Protein AF-A0A536SDW5-F1 (afdb_monomer_lite)

Foldseek 3Di:
DVVVVVPDQEDEDPPAQVCLVVLLVCCVVVVGQYEYEPDPVNVVVVVVCCVVVNDPPCVVVVSVVSNVVSPHPYYHDPCVVVVVVVVVVD

Radius of gyration: 14.22 Å; chains: 1; bounding box: 36×26×33 Å

Structure (mmCIF, N/CA/C/O backbone):
data_AF-A0A536SDW5-F1
#
_entry.id   AF-A0A536SDW5-F1
#
loop_
_atom_site.group_PDB
_atom_site.id
_atom_site.type_symbol
_atom_site.label_atom_id
_atom_site.label_alt_id
_atom_site.label_comp_id
_atom_site.label_asym_id
_atom_site.label_entity_id
_atom_site.label_seq_id
_atom_site.pdbx_PDB_ins_code
_atom_site.Cartn_x
_atom_site.Cartn_y
_atom_site.Cartn_z
_atom_site.occupancy
_atom_site.B_iso_or_equiv
_atom_site.auth_seq_id
_atom_site.auth_comp_id
_atom_site.auth_asym_id
_atom_site.auth_atom_id
_atom_site.pdbx_PDB_model_num
ATOM 1 N N . GLY A 1 1 ? 13.752 -4.748 -16.734 1.00 77.94 1 GLY A N 1
ATOM 2 C CA . GLY A 1 1 ? 14.162 -3.558 -15.961 1.00 77.94 1 GLY A CA 1
ATOM 3 C C . GLY A 1 1 ? 15.616 -3.710 -15.570 1.00 77.94 1 GLY A C 1
ATOM 4 O O . GLY A 1 1 ? 16.058 -4.851 -15.528 1.00 77.94 1 GLY A O 1
ATOM 5 N N . LEU A 1 2 ? 16.336 -2.610 -15.318 1.00 92.25 2 LEU A N 1
ATOM 6 C CA . LEU A 1 2 ? 17.762 -2.636 -14.949 1.00 92.25 2 LEU A CA 1
ATOM 7 C C . LEU A 1 2 ? 18.016 -3.584 -13.765 1.00 92.25 2 LEU A C 1
ATOM 9 O O . LEU A 1 2 ? 18.752 -4.546 -13.925 1.00 92.25 2 LEU A O 1
ATOM 13 N N . ASP A 1 3 ? 17.270 -3.424 -12.670 1.00 97.62 3 ASP A N 1
ATOM 14 C CA . ASP A 1 3 ? 17.385 -4.260 -11.465 1.00 97.62 3 ASP A CA 1
ATOM 15 C C . ASP A 1 3 ? 17.192 -5.762 -11.743 1.00 97.62 3 ASP A C 1
ATOM 17 O O . ASP A 1 3 ? 17.891 -6.604 -11.190 1.00 97.62 3 ASP A O 1
ATOM 21 N N . LEU A 1 4 ? 16.264 -6.121 -12.640 1.00 96.88 4 LEU A N 1
ATOM 22 C CA . LEU A 1 4 ? 16.052 -7.520 -13.038 1.00 96.88 4 LEU A CA 1
ATOM 23 C C . LEU A 1 4 ? 17.241 -8.074 -13.832 1.00 96.88 4 LEU A C 1
ATOM 25 O O . LEU A 1 4 ? 17.590 -9.239 -13.677 1.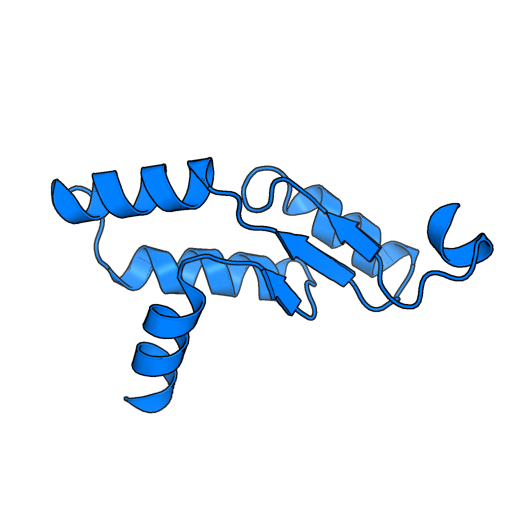00 96.88 4 LEU A O 1
ATOM 29 N N . ALA A 1 5 ? 17.866 -7.252 -14.681 1.00 97.56 5 ALA A N 1
ATOM 30 C CA . ALA A 1 5 ? 19.081 -7.639 -15.397 1.00 97.56 5 ALA A CA 1
ATOM 31 C C . ALA A 1 5 ? 20.294 -7.734 -14.454 1.00 97.56 5 ALA A C 1
ATOM 33 O O . ALA A 1 5 ? 21.193 -8.534 -14.697 1.00 97.56 5 ALA A O 1
ATOM 34 N N . GLU A 1 6 ? 20.287 -6.963 -13.364 1.00 98.31 6 GLU A N 1
ATOM 35 C CA . GLU A 1 6 ? 21.266 -7.029 -12.272 1.00 98.31 6 GLU A CA 1
ATOM 36 C C . GLU A 1 6 ? 20.994 -8.178 -11.278 1.00 98.31 6 GLU A C 1
ATOM 38 O O . GLU A 1 6 ? 21.777 -8.385 -10.353 1.00 98.31 6 GLU A O 1
ATOM 43 N N . GLY A 1 7 ? 19.935 -8.971 -11.489 1.00 97.94 7 GLY A N 1
ATOM 44 C CA . GLY A 1 7 ? 19.667 -10.201 -10.738 1.00 97.94 7 GLY A CA 1
ATOM 45 C C . GLY A 1 7 ? 18.683 -10.067 -9.574 1.00 97.94 7 GLY A C 1
ATOM 46 O O . GLY A 1 7 ? 18.662 -10.939 -8.711 1.00 97.94 7 GLY A O 1
ATOM 47 N N . ALA A 1 8 ? 17.865 -9.012 -9.521 1.00 98.25 8 ALA A N 1
ATOM 48 C CA . ALA A 1 8 ? 16.819 -8.897 -8.507 1.00 98.25 8 ALA A CA 1
ATOM 49 C C . ALA A 1 8 ? 15.741 -9.991 -8.662 1.00 98.25 8 ALA A C 1
ATOM 51 O O . ALA A 1 8 ? 15.104 -10.102 -9.710 1.00 98.25 8 ALA A O 1
ATOM 52 N N . ASP A 1 9 ? 15.465 -10.739 -7.590 1.00 98.50 9 ASP A N 1
ATOM 53 C CA . ASP A 1 9 ? 14.370 -11.726 -7.552 1.00 98.50 9 ASP A CA 1
ATOM 54 C C . ASP A 1 9 ? 12.978 -11.073 -7.498 1.00 98.50 9 ASP A C 1
ATOM 56 O O . ASP A 1 9 ? 11.965 -11.664 -7.880 1.00 98.50 9 ASP A O 1
ATOM 60 N N . MET A 1 10 ? 12.917 -9.846 -6.975 1.00 98.31 10 MET A N 1
ATOM 61 C CA . MET A 1 10 ? 11.701 -9.064 -6.780 1.00 98.31 10 MET A CA 1
ATOM 62 C C . MET A 1 10 ? 11.995 -7.591 -7.046 1.00 98.31 10 MET A C 1
ATOM 64 O O . MET A 1 10 ? 13.053 -7.086 -6.677 1.00 98.31 10 MET A O 1
ATOM 68 N N . VAL A 1 11 ? 11.025 -6.880 -7.614 1.00 98.50 11 VAL A N 1
ATOM 69 C CA . VAL A 1 11 ? 11.081 -5.420 -7.788 1.00 98.50 11 VAL A CA 1
ATOM 70 C C . VAL A 1 11 ? 9.983 -4.749 -6.977 1.00 98.50 11 VAL A C 1
ATOM 72 O O . VAL A 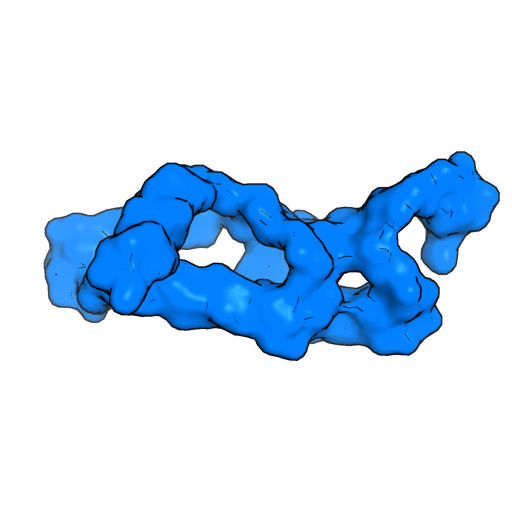1 11 ? 8.955 -5.366 -6.694 1.00 98.50 11 VAL A O 1
ATOM 75 N N . MET A 1 12 ? 10.176 -3.488 -6.590 1.00 98.81 12 MET A N 1
ATOM 76 C CA . MET A 1 12 ? 9.242 -2.788 -5.708 1.00 98.81 12 MET A CA 1
ATOM 77 C C . MET A 1 12 ? 8.932 -1.371 -6.179 1.00 98.81 12 MET A C 1
ATOM 79 O O . MET A 1 12 ? 9.829 -0.626 -6.561 1.00 98.81 12 MET A O 1
ATOM 83 N N . VAL A 1 13 ? 7.664 -0.975 -6.063 1.00 98.81 13 VAL A N 1
ATOM 84 C CA . VAL A 1 13 ? 7.231 0.422 -6.206 1.00 98.81 13 VAL A CA 1
ATOM 85 C C . VAL A 1 13 ? 7.038 1.053 -4.825 1.00 98.81 13 VAL A C 1
ATOM 87 O O . VAL A 1 13 ? 6.446 0.455 -3.922 1.00 98.81 13 VAL A O 1
ATOM 90 N N . LYS A 1 14 ? 7.548 2.275 -4.658 1.00 98.75 14 LYS A N 1
ATOM 91 C CA . LYS A 1 14 ? 7.418 3.083 -3.442 1.00 98.75 14 LYS A CA 1
ATOM 92 C C . LYS A 1 14 ? 7.389 4.572 -3.825 1.00 98.75 14 LYS A C 1
ATOM 94 O O . LYS A 1 14 ? 8.328 4.994 -4.499 1.00 98.75 14 LYS A O 1
ATOM 99 N N . PRO A 1 15 ? 6.429 5.395 -3.349 1.00 98.69 15 PRO A N 1
ATOM 100 C CA . PRO A 1 15 ? 5.262 5.067 -2.509 1.00 98.69 15 PRO A CA 1
ATOM 101 C C . PRO A 1 15 ? 4.215 4.157 -3.169 1.00 98.69 15 PRO A C 1
ATOM 103 O O . PRO A 1 15 ? 4.353 3.806 -4.334 1.00 98.69 15 PRO A O 1
ATOM 106 N N . GLY A 1 16 ? 3.183 3.762 -2.420 1.00 98.69 16 GLY A N 1
ATOM 107 C CA . GLY A 1 16 ? 2.192 2.783 -2.848 1.00 98.69 16 GLY A CA 1
ATOM 108 C C . GLY A 1 16 ? 0.969 3.402 -3.515 1.00 98.69 16 GLY A C 1
ATOM 109 O O . GLY A 1 16 ? 0.867 3.421 -4.739 1.00 98.69 16 GLY A O 1
ATOM 110 N N . LEU A 1 17 ? -0.012 3.828 -2.715 1.00 98.25 17 LEU A N 1
ATOM 111 C CA . LEU A 1 17 ? -1.349 4.237 -3.165 1.00 98.25 17 LEU A CA 1
ATOM 112 C C . LEU A 1 17 ? -1.322 5.340 -4.239 1.00 98.25 17 LEU A C 1
ATOM 114 O O . LEU A 1 17 ? -2.091 5.234 -5.193 1.00 98.25 17 LEU A O 1
ATOM 118 N N . PRO A 1 18 ? -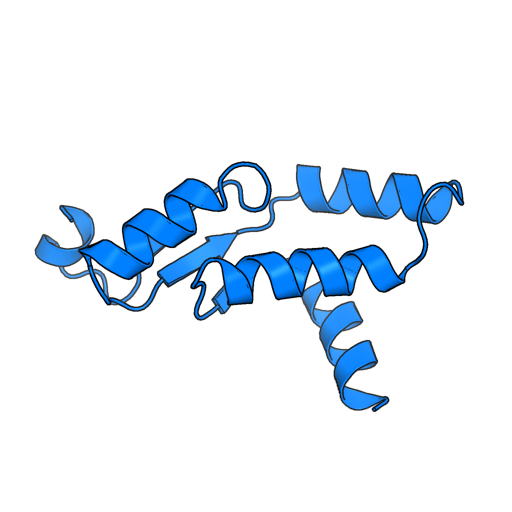0.433 6.352 -4.168 1.00 98.75 18 PRO A N 1
ATOM 119 C CA . PRO A 1 18 ? -0.344 7.374 -5.212 1.00 98.75 18 PRO A CA 1
ATOM 120 C C . PRO A 1 18 ? 0.259 6.882 -6.541 1.00 98.75 18 PRO A C 1
ATOM 122 O O . PRO A 1 18 ? 0.258 7.644 -7.499 1.00 98.75 18 PRO A O 1
ATOM 125 N N . TYR A 1 19 ? 0.778 5.648 -6.599 1.00 98.88 19 TYR A N 1
ATOM 126 C CA . TYR A 1 19 ? 1.525 5.086 -7.735 1.00 98.88 19 TYR A CA 1
ATOM 127 C C . TYR A 1 19 ? 0.992 3.709 -8.181 1.00 98.88 19 TYR A C 1
ATOM 129 O O . TYR A 1 19 ? 1.736 2.868 -8.695 1.00 98.88 19 TYR A O 1
ATOM 137 N 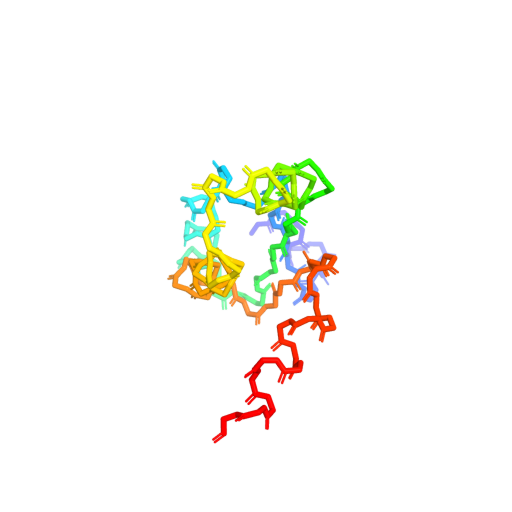N . LEU A 1 20 ? -0.304 3.436 -7.982 1.00 98.88 20 LEU A N 1
ATOM 138 C CA . LEU A 1 20 ? -0.929 2.177 -8.423 1.00 98.88 20 LEU A CA 1
ATOM 139 C C . LEU A 1 20 ? -0.831 1.957 -9.942 1.00 98.88 20 LEU A C 1
ATOM 141 O O . LEU A 1 20 ? -0.753 0.817 -10.399 1.00 98.88 20 LEU A O 1
ATOM 145 N N . ASP A 1 21 ? -0.821 3.032 -10.723 1.00 98.88 21 ASP A N 1
ATOM 146 C CA . ASP A 1 21 ? -0.590 3.004 -12.167 1.00 98.88 21 ASP A CA 1
ATOM 147 C C . ASP A 1 21 ? 0.812 2.472 -12.505 1.00 98.88 21 ASP A C 1
ATOM 149 O O . ASP A 1 21 ? 0.967 1.662 -13.420 1.00 98.88 21 ASP A O 1
ATOM 153 N N . ILE A 1 22 ? 1.825 2.848 -11.722 1.00 98.88 22 ILE A N 1
ATOM 154 C CA . ILE A 1 22 ? 3.190 2.342 -11.879 1.00 98.88 22 ILE A CA 1
ATOM 155 C C . ILE A 1 22 ? 3.266 0.865 -11.500 1.00 98.88 22 ILE A C 1
ATOM 157 O O . ILE A 1 22 ? 3.848 0.088 -12.253 1.00 98.88 22 ILE A O 1
ATOM 161 N N . VAL A 1 23 ? 2.628 0.448 -10.399 1.00 98.88 23 VAL A N 1
ATOM 162 C CA . VAL A 1 23 ? 2.531 -0.980 -10.029 1.00 98.88 23 VAL A CA 1
ATOM 163 C C . VAL A 1 23 ? 1.942 -1.788 -11.185 1.00 98.88 23 VAL A C 1
ATOM 165 O O . VAL A 1 23 ? 2.492 -2.830 -11.550 1.00 98.88 23 VAL A O 1
ATOM 168 N N . ARG A 1 24 ? 0.875 -1.275 -11.811 1.00 98.88 24 ARG A N 1
ATOM 169 C CA . ARG A 1 24 ? 0.236 -1.935 -12.950 1.00 98.88 24 ARG A CA 1
ATOM 170 C C . ARG A 1 24 ? 1.175 -2.073 -14.139 1.00 98.88 24 ARG A C 1
ATOM 172 O O . ARG A 1 24 ? 1.337 -3.175 -14.655 1.00 98.88 24 ARG A O 1
ATOM 179 N N . ARG A 1 25 ? 1.832 -0.982 -14.538 1.00 98.81 25 ARG A N 1
ATOM 180 C CA . ARG A 1 25 ? 2.772 -0.983 -15.669 1.00 98.81 25 ARG A CA 1
ATOM 181 C C . ARG A 1 25 ? 3.965 -1.907 -15.424 1.00 98.81 25 ARG A C 1
ATOM 183 O O . ARG A 1 25 ? 4.350 -2.635 -16.330 1.00 98.81 25 ARG A O 1
ATOM 190 N N . VAL A 1 26 ? 4.515 -1.923 -14.208 1.00 98.69 26 VAL A N 1
ATOM 191 C CA . VAL A 1 26 ? 5.620 -2.818 -13.822 1.00 98.69 26 VAL A CA 1
ATOM 192 C C . VAL A 1 26 ? 5.195 -4.285 -13.916 1.00 98.69 26 VAL A C 1
ATOM 194 O O . VAL A 1 26 ? 5.921 -5.086 -14.509 1.00 98.69 26 VAL A O 1
ATOM 197 N N . LYS A 1 27 ? 4.016 -4.640 -13.382 1.00 98.62 27 LYS A N 1
ATOM 198 C CA . LYS A 1 27 ? 3.504 -6.015 -13.448 1.00 98.62 27 LYS A CA 1
ATOM 199 C C . LYS A 1 27 ? 3.238 -6.459 -14.891 1.00 98.62 27 LYS A C 1
ATOM 201 O O . LYS A 1 27 ? 3.606 -7.579 -15.242 1.00 98.62 27 LYS A O 1
ATOM 206 N N . ASP A 1 28 ? 2.625 -5.604 -15.708 1.00 98.69 28 ASP A N 1
ATOM 207 C CA . ASP A 1 28 ? 2.287 -5.922 -17.102 1.00 98.69 28 ASP A CA 1
ATOM 208 C C . ASP A 1 28 ? 3.528 -6.124 -17.975 1.00 98.69 28 ASP A C 1
ATOM 210 O O . ASP A 1 28 ? 3.596 -7.098 -18.730 1.00 98.69 28 ASP A O 1
ATOM 214 N N . GLU A 1 29 ? 4.506 -5.227 -17.840 1.00 98.44 29 GLU A N 1
ATOM 215 C CA . GLU A 1 29 ? 5.722 -5.217 -18.651 1.00 98.44 29 GLU A CA 1
ATOM 216 C C . GLU A 1 29 ? 6.655 -6.373 -18.285 1.00 98.44 29 GLU A C 1
ATOM 218 O O . GLU A 1 29 ? 7.070 -7.151 -19.142 1.00 98.44 29 GLU A O 1
ATOM 223 N N . PHE A 1 30 ? 6.991 -6.509 -16.999 1.00 97.94 30 PHE A N 1
ATOM 224 C CA . PHE A 1 30 ? 8.060 -7.418 -16.585 1.00 97.94 30 PHE A CA 1
ATOM 225 C C . PHE A 1 30 ? 7.565 -8.794 -16.160 1.00 97.94 30 PHE A C 1
ATOM 227 O O . PHE A 1 30 ? 8.363 -9.728 -16.122 1.00 97.94 30 PHE A O 1
ATOM 234 N N . ARG A 1 31 ? 6.276 -8.934 -15.810 1.00 97.88 31 ARG A N 1
ATOM 235 C CA . ARG A 1 31 ? 5.663 -10.191 -15.332 1.00 97.88 31 ARG A CA 1
ATOM 236 C C . ARG A 1 31 ? 6.436 -10.878 -14.192 1.00 97.88 31 ARG A C 1
ATOM 238 O O . ARG A 1 31 ? 6.271 -12.071 -13.957 1.00 97.88 31 ARG A O 1
ATOM 245 N N . ALA A 1 32 ? 7.251 -10.115 -13.470 1.00 97.88 32 ALA A N 1
ATOM 246 C CA . ALA A 1 32 ? 8.093 -10.568 -12.371 1.00 97.88 32 ALA A CA 1
ATOM 247 C C . ALA A 1 32 ? 7.375 -10.408 -11.016 1.00 97.88 32 ALA A C 1
ATOM 249 O O . ALA A 1 32 ? 6.354 -9.701 -10.939 1.00 97.88 32 ALA A O 1
ATOM 250 N N . PRO A 1 33 ? 7.894 -11.018 -9.933 1.00 98.75 33 PRO A N 1
ATOM 251 C CA . PRO A 1 33 ? 7.467 -10.712 -8.574 1.00 98.75 33 PRO A CA 1
ATOM 252 C C . PRO A 1 33 ? 7.541 -9.203 -8.291 1.00 98.75 33 PRO A C 1
ATOM 254 O O . PRO A 1 33 ? 8.609 -8.592 -8.294 1.00 98.75 33 PRO A O 1
ATOM 257 N N . THR A 1 34 ? 6.379 -8.587 -8.094 1.00 98.88 34 THR A N 1
ATOM 258 C CA . THR A 1 34 ? 6.194 -7.139 -7.979 1.00 98.88 34 THR A CA 1
ATOM 259 C C . THR A 1 34 ? 5.635 -6.818 -6.603 1.00 98.88 34 THR A C 1
ATOM 261 O O . THR A 1 34 ? 4.523 -7.213 -6.258 1.00 98.88 34 THR A O 1
ATOM 264 N N . TYR A 1 35 ? 6.403 -6.086 -5.810 1.00 98.88 35 TYR A N 1
ATOM 265 C CA . TYR A 1 35 ? 6.028 -5.640 -4.477 1.00 98.88 35 TYR A CA 1
ATOM 266 C C . TYR A 1 35 ? 5.653 -4.159 -4.496 1.00 98.88 35 TYR A C 1
ATOM 268 O O . TYR A 1 35 ? 6.025 -3.398 -5.390 1.00 98.88 35 TYR A O 1
ATOM 276 N N . VAL A 1 36 ? 4.918 -3.729 -3.478 1.00 98.94 36 VAL A N 1
ATOM 277 C CA . VAL A 1 36 ? 4.596 -2.316 -3.271 1.00 98.94 36 VAL A CA 1
ATOM 278 C C . VAL A 1 36 ? 4.695 -1.966 -1.796 1.00 98.94 36 VAL A C 1
ATOM 280 O O . VAL A 1 36 ? 4.340 -2.775 -0.938 1.00 98.94 36 VAL A O 1
ATOM 283 N N . TYR A 1 37 ? 5.174 -0.763 -1.492 1.00 98.88 37 TYR A N 1
ATOM 284 C CA . TYR A 1 37 ? 5.233 -0.258 -0.125 1.00 98.88 37 TYR A CA 1
ATOM 285 C C . TYR A 1 37 ? 4.174 0.830 0.083 1.00 98.88 37 TYR A C 1
ATOM 287 O O . TYR A 1 37 ? 4.340 1.949 -0.394 1.00 98.88 37 TYR A O 1
ATOM 295 N N . GLN A 1 38 ? 3.132 0.519 0.863 1.00 98.88 38 GLN A N 1
ATOM 296 C CA . GLN A 1 38 ? 2.242 1.517 1.463 1.00 98.88 38 GLN A CA 1
ATOM 297 C C . GLN A 1 38 ? 2.990 2.261 2.582 1.00 98.88 38 GLN A C 1
ATOM 299 O O . GLN A 1 38 ? 3.133 1.754 3.700 1.00 98.88 38 GLN A O 1
ATOM 304 N N . VAL A 1 39 ? 3.544 3.433 2.267 1.00 98.81 39 VAL A N 1
ATOM 305 C CA . VAL A 1 39 ? 4.519 4.100 3.145 1.00 98.81 39 VAL A CA 1
ATOM 306 C C . VAL A 1 39 ? 3.880 4.691 4.403 1.00 98.81 39 VAL A C 1
ATOM 308 O O . VAL A 1 39 ? 2.660 4.774 4.543 1.00 98.81 39 VAL A O 1
ATOM 311 N N . SER A 1 40 ? 4.719 5.158 5.329 1.00 98.69 40 SER A N 1
ATOM 312 C CA . SER A 1 40 ? 4.290 5.717 6.616 1.00 98.69 40 SER A CA 1
ATOM 313 C C . SER A 1 40 ? 3.294 6.872 6.487 1.00 98.69 40 SER A C 1
ATOM 315 O O . SER A 1 40 ? 2.358 6.944 7.276 1.00 98.69 40 SER A O 1
ATOM 317 N N . GLY A 1 41 ? 3.447 7.745 5.486 1.00 98.75 41 GLY A N 1
ATOM 318 C CA . GLY A 1 41 ? 2.500 8.833 5.224 1.00 98.75 41 GLY A CA 1
ATOM 319 C C . GLY A 1 41 ? 1.103 8.337 4.835 1.00 98.75 41 GLY A C 1
ATOM 320 O O . GLY A 1 41 ? 0.109 8.869 5.319 1.00 98.75 41 GLY A O 1
ATOM 321 N N . GLU A 1 42 ? 1.019 7.273 4.030 1.00 98.81 42 GLU A N 1
ATOM 322 C CA . GLU A 1 42 ? -0.255 6.648 3.648 1.00 98.81 42 GLU A CA 1
ATOM 323 C C . GLU A 1 42 ? -0.932 6.000 4.862 1.00 98.81 42 GLU A C 1
ATOM 325 O O . GLU A 1 42 ? -2.132 6.170 5.073 1.00 98.81 42 GLU A O 1
ATOM 330 N N . TYR A 1 43 ? -0.148 5.309 5.699 1.00 98.81 43 TYR A N 1
ATOM 331 C CA . TYR A 1 43 ? -0.629 4.769 6.969 1.00 98.81 43 TYR A CA 1
ATOM 332 C C . TYR A 1 43 ? -1.163 5.877 7.884 1.00 98.81 43 TYR A C 1
ATOM 334 O O . TYR A 1 43 ? -2.307 5.806 8.331 1.00 98.81 43 TYR A O 1
ATOM 342 N N . ALA A 1 44 ? -0.363 6.916 8.137 1.00 98.75 44 ALA A N 1
ATOM 343 C CA . ALA A 1 44 ? -0.723 8.005 9.040 1.00 98.75 44 ALA A CA 1
ATOM 344 C C . ALA A 1 44 ? -1.991 8.736 8.579 1.00 98.75 44 ALA A C 1
ATOM 346 O O . ALA A 1 44 ? -2.856 9.028 9.401 1.00 98.75 44 ALA A O 1
ATOM 347 N N . MET A 1 45 ? -2.134 8.963 7.270 1.00 98.81 45 MET A N 1
ATOM 348 C CA . MET A 1 45 ? -3.325 9.566 6.675 1.00 98.81 45 MET A CA 1
ATOM 349 C C . MET A 1 45 ? -4.589 8.748 6.971 1.00 98.81 45 MET A C 1
ATOM 351 O O . MET A 1 45 ? -5.564 9.297 7.484 1.00 98.81 45 MET A O 1
ATOM 355 N N . LEU A 1 46 ? -4.572 7.438 6.695 1.00 98.62 46 LEU A N 1
ATOM 356 C CA . LEU A 1 46 ? -5.733 6.578 6.941 1.00 98.62 46 LEU A CA 1
ATOM 357 C C . LEU A 1 46 ? -6.033 6.447 8.438 1.00 98.62 46 LEU A C 1
ATOM 359 O O . LEU A 1 46 ? -7.185 6.590 8.841 1.00 98.62 46 LEU A O 1
ATOM 363 N N . ARG A 1 47 ? -5.007 6.252 9.277 1.00 98.50 47 ARG A N 1
ATOM 364 C CA . ARG A 1 47 ? -5.176 6.182 10.738 1.00 98.50 47 ARG A CA 1
ATOM 365 C C . ARG A 1 47 ? -5.797 7.447 11.309 1.00 98.50 47 ARG A C 1
ATOM 367 O O . ARG A 1 47 ? -6.680 7.341 12.152 1.00 98.50 47 ARG A O 1
ATOM 374 N N . ALA A 1 48 ? -5.344 8.620 10.869 1.00 98.81 48 ALA A N 1
ATOM 375 C CA . ALA A 1 48 ? -5.877 9.893 11.338 1.00 98.81 48 ALA A CA 1
ATOM 376 C C . ALA A 1 48 ? -7.335 10.088 10.898 1.00 98.81 48 ALA A C 1
ATOM 378 O O . ALA A 1 48 ? -8.175 10.451 11.717 1.00 98.81 48 ALA A O 1
ATOM 379 N N . ALA A 1 49 ? -7.658 9.791 9.634 1.00 98.81 49 ALA A N 1
ATOM 380 C CA . ALA A 1 49 ? -9.026 9.885 9.127 1.00 98.81 49 ALA A CA 1
ATOM 381 C C . ALA A 1 49 ? -9.991 8.935 9.859 1.00 98.81 49 ALA A C 1
ATOM 383 O O . ALA A 1 49 ? -11.101 9.339 10.197 1.00 98.81 49 ALA A O 1
ATOM 384 N N . ILE A 1 50 ? -9.559 7.705 10.152 1.00 98.69 50 ILE A N 1
ATOM 385 C CA . ILE A 1 50 ? -10.326 6.740 10.952 1.00 98.69 50 ILE A CA 1
ATOM 386 C C . ILE A 1 50 ? -10.513 7.243 12.386 1.00 98.69 50 ILE A C 1
ATOM 388 O O . ILE A 1 50 ? -11.633 7.268 12.889 1.00 98.69 50 ILE A O 1
ATOM 392 N N . ALA A 1 51 ? -9.434 7.682 13.042 1.00 98.62 51 ALA A N 1
ATOM 393 C CA . ALA A 1 51 ? -9.486 8.160 14.423 1.00 98.62 51 ALA A CA 1
ATOM 394 C C . ALA A 1 51 ? -10.395 9.391 14.587 1.00 98.62 51 ALA A C 1
ATOM 396 O O . ALA A 1 51 ? -11.042 9.542 15.620 1.00 98.62 51 ALA A O 1
ATOM 397 N N . ASN A 1 52 ? -10.484 10.236 13.556 1.00 98.69 52 ASN A N 1
ATOM 398 C CA . ASN A 1 52 ? -11.382 11.391 13.517 1.00 98.69 52 ASN A CA 1
ATOM 399 C C . ASN A 1 52 ? -12.817 11.050 13.066 1.00 98.69 52 ASN A C 1
ATOM 401 O O . ASN A 1 52 ? -13.651 11.949 12.963 1.00 98.69 52 ASN A O 1
ATOM 405 N N . GLY A 1 53 ? -13.118 9.783 12.763 1.00 98.56 53 GLY A N 1
ATOM 406 C CA . GLY A 1 53 ? -14.437 9.348 12.297 1.00 98.56 53 GLY A CA 1
ATOM 407 C C . GLY A 1 53 ? -14.793 9.793 10.874 1.00 98.56 53 GLY A C 1
ATOM 408 O O . GLY A 1 53 ? -15.964 9.781 10.509 1.00 98.56 53 GLY A O 1
ATOM 409 N N . TRP A 1 54 ? -13.813 10.202 10.065 1.00 98.75 54 TRP A N 1
ATOM 410 C CA . TRP A 1 54 ? -14.030 10.641 8.679 1.00 98.75 54 TRP A CA 1
ATOM 411 C C . TRP A 1 54 ? -14.120 9.471 7.702 1.00 98.75 54 TRP A C 1
ATOM 413 O O . TRP A 1 54 ? -14.773 9.579 6.667 1.00 98.75 54 TRP A O 1
ATOM 423 N N . LEU A 1 55 ? -13.456 8.359 8.023 1.00 98.69 55 LEU A N 1
ATOM 424 C CA . LEU A 1 55 ? -13.487 7.125 7.244 1.00 98.69 55 LEU A CA 1
ATOM 425 C C . LEU A 1 55 ? -13.750 5.918 8.152 1.00 98.69 55 LEU A C 1
ATOM 427 O O . LEU A 1 55 ? -13.310 5.913 9.302 1.00 98.69 55 LEU A O 1
ATOM 431 N N . PRO A 1 56 ? -14.425 4.873 7.644 1.00 98.25 56 PRO A N 1
ATOM 432 C CA . PRO A 1 56 ? -14.573 3.615 8.367 1.00 98.25 56 PRO A CA 1
ATOM 433 C C . PRO A 1 56 ? -13.277 2.787 8.333 1.00 98.25 56 PRO A C 1
ATOM 435 O O . PRO A 1 56 ? -12.511 2.868 7.374 1.00 98.25 56 PRO A O 1
ATOM 438 N N . GLU A 1 57 ? -13.083 1.900 9.317 1.00 97.38 57 GLU A N 1
ATOM 439 C CA . GLU A 1 57 ? -11.933 0.970 9.394 1.00 97.38 57 GLU A CA 1
ATOM 440 C C . GLU A 1 57 ? -11.769 0.113 8.120 1.00 97.38 57 GLU A C 1
ATOM 442 O O . GLU A 1 57 ? -10.662 -0.257 7.726 1.00 97.38 57 GLU A O 1
ATOM 447 N N . SER A 1 58 ? -12.876 -0.178 7.425 1.00 97.06 58 SER A N 1
ATOM 448 C CA . SER A 1 58 ? -12.886 -0.961 6.184 1.00 97.06 58 SER A CA 1
ATOM 449 C C . SER A 1 58 ? -12.062 -0.339 5.051 1.00 97.06 58 SER A C 1
ATOM 451 O O . SER A 1 58 ? -11.623 -1.079 4.164 1.00 97.06 58 SER A O 1
ATOM 453 N N . CYS A 1 59 ? -11.787 0.971 5.089 1.00 98.31 59 CYS A N 1
ATOM 454 C CA . CYS A 1 59 ? -10.976 1.646 4.073 1.00 98.31 59 CYS A CA 1
ATOM 455 C C . CYS A 1 59 ? -9.534 1.107 4.017 1.00 98.31 59 CYS A C 1
ATOM 457 O O . CYS A 1 59 ? -8.916 1.105 2.953 1.00 98.31 59 CYS A O 1
ATOM 459 N N . VAL A 1 60 ? -9.013 0.565 5.128 1.00 98.38 60 VAL A N 1
ATOM 460 C CA . VAL A 1 60 ? -7.695 -0.085 5.170 1.00 98.38 60 VAL A CA 1
ATOM 461 C C . VAL A 1 60 ? -7.673 -1.298 4.245 1.00 98.38 60 VAL A C 1
ATOM 463 O O . VAL A 1 60 ? -6.783 -1.427 3.404 1.00 98.38 60 VAL A O 1
ATOM 466 N N . MET A 1 61 ? -8.677 -2.174 4.351 1.00 98.25 61 MET A N 1
ATOM 467 C CA . MET A 1 61 ? -8.765 -3.358 3.496 1.00 98.25 61 MET A CA 1
ATOM 468 C C . MET A 1 61 ? -9.010 -2.986 2.032 1.00 98.25 61 MET A C 1
ATOM 470 O O . MET A 1 61 ? -8.466 -3.641 1.146 1.00 98.25 61 MET A O 1
ATOM 474 N N . GLU A 1 62 ? -9.769 -1.924 1.761 1.00 98.69 62 GLU A N 1
ATOM 475 C CA . GLU A 1 62 ? -9.972 -1.409 0.402 1.00 98.69 62 GLU A CA 1
ATOM 476 C C . GLU A 1 62 ? -8.668 -0.892 -0.234 1.00 98.69 62 GLU A C 1
ATOM 478 O O . GLU A 1 62 ? -8.366 -1.203 -1.394 1.00 98.69 62 GLU A O 1
ATOM 483 N N . ALA A 1 63 ? -7.847 -0.169 0.534 1.00 98.56 63 ALA A N 1
ATOM 484 C CA . ALA A 1 63 ? -6.526 0.269 0.091 1.00 98.56 63 ALA A CA 1
ATOM 485 C C . ALA A 1 63 ? -5.617 -0.935 -0.215 1.00 98.56 63 ALA A C 1
ATOM 487 O O . ALA A 1 63 ? -4.996 -0.993 -1.278 1.00 98.56 63 ALA A O 1
ATOM 488 N N . LEU A 1 64 ? -5.597 -1.946 0.662 1.00 98.75 64 LEU A N 1
ATOM 489 C CA . LEU A 1 64 ? -4.798 -3.158 0.452 1.00 98.75 64 LEU A CA 1
ATOM 490 C C . LEU A 1 64 ? -5.262 -3.980 -0.759 1.00 98.75 64 LEU A C 1
ATOM 492 O O . LEU A 1 64 ? -4.438 -4.465 -1.538 1.00 98.75 64 LEU A O 1
ATOM 496 N N . LEU A 1 65 ? -6.574 -4.090 -0.972 1.00 98.50 65 LEU A N 1
ATOM 497 C CA . LEU A 1 65 ? -7.138 -4.728 -2.162 1.00 98.50 65 LEU A CA 1
ATOM 498 C C . LEU A 1 65 ? -6.787 -3.965 -3.442 1.00 98.50 65 LEU A C 1
ATOM 500 O O . LEU A 1 65 ? -6.568 -4.588 -4.481 1.00 98.50 65 LEU A O 1
ATOM 504 N N . SER A 1 66 ? -6.675 -2.638 -3.376 1.00 98.88 66 SER A N 1
ATOM 505 C CA . SER A 1 66 ? -6.262 -1.824 -4.521 1.00 98.88 66 SER A CA 1
ATOM 506 C C . SER A 1 66 ? -4.838 -2.143 -4.988 1.00 98.88 66 SER A C 1
ATOM 508 O O . SER A 1 66 ? -4.607 -2.190 -6.195 1.00 98.88 66 SER A O 1
ATOM 510 N N . PHE A 1 67 ? -3.915 -2.481 -4.079 1.00 98.94 67 PHE A N 1
ATOM 511 C CA . PHE A 1 67 ? -2.583 -2.982 -4.446 1.00 98.94 67 PHE A CA 1
ATOM 512 C C . PHE A 1 67 ? -2.635 -4.337 -5.149 1.00 98.94 67 PHE A C 1
ATOM 514 O O . PHE A 1 67 ? -2.001 -4.519 -6.189 1.00 98.94 67 PHE A O 1
ATOM 521 N N . LYS A 1 68 ? -3.426 -5.282 -4.620 1.00 98.75 68 LYS A N 1
ATOM 522 C CA . LYS A 1 68 ? -3.621 -6.589 -5.268 1.00 98.75 68 LYS A CA 1
ATOM 523 C C . LYS A 1 68 ? -4.226 -6.422 -6.665 1.00 98.75 68 LYS A C 1
ATOM 525 O O . LYS A 1 68 ? -3.736 -7.038 -7.604 1.00 98.75 68 LYS A O 1
ATOM 530 N N . ARG A 1 69 ? -5.219 -5.536 -6.826 1.00 98.88 69 ARG A N 1
ATOM 531 C CA . ARG A 1 69 ? -5.828 -5.193 -8.125 1.00 98.88 69 ARG A CA 1
ATOM 532 C C . ARG A 1 69 ? -4.819 -4.582 -9.100 1.00 98.88 69 ARG A C 1
ATOM 534 O O . ARG A 1 69 ? -4.843 -4.913 -10.283 1.00 98.88 69 ARG A O 1
ATOM 541 N N . ALA A 1 70 ? -3.943 -3.702 -8.618 1.00 98.88 70 ALA A N 1
ATOM 542 C CA . ALA A 1 70 ? -2.894 -3.100 -9.436 1.00 98.88 70 ALA A CA 1
ATOM 543 C C . ALA A 1 70 ? -1.825 -4.113 -9.877 1.00 98.88 70 ALA A C 1
ATOM 545 O O . ALA A 1 70 ? -1.100 -3.840 -10.822 1.00 98.88 70 ALA A O 1
ATOM 546 N N . GLY A 1 71 ? -1.759 -5.291 -9.253 1.00 98.75 71 GLY A N 1
ATOM 547 C CA . GLY A 1 71 ? -0.855 -6.369 -9.647 1.00 98.75 71 GLY A CA 1
ATOM 548 C C . GLY A 1 71 ? 0.271 -6.639 -8.654 1.00 98.75 71 GLY A C 1
ATOM 549 O O . GLY A 1 71 ? 1.196 -7.364 -8.994 1.00 98.75 71 GLY A O 1
ATOM 550 N N . ALA A 1 72 ? 0.222 -6.095 -7.436 1.00 98.88 72 ALA A N 1
ATOM 551 C CA . ALA A 1 72 ? 1.216 -6.423 -6.420 1.00 98.88 72 ALA A CA 1
ATOM 552 C C . ALA A 1 72 ? 1.061 -7.872 -5.916 1.00 98.88 72 ALA A C 1
ATOM 554 O O . ALA A 1 72 ? -0.028 -8.311 -5.519 1.00 98.88 72 ALA A O 1
ATOM 555 N N . ASP A 1 73 ? 2.167 -8.609 -5.853 1.00 98.81 73 ASP A N 1
ATOM 556 C CA . ASP A 1 73 ? 2.242 -9.939 -5.245 1.00 98.81 73 ASP A CA 1
ATOM 557 C C . ASP A 1 73 ? 2.306 -9.828 -3.718 1.00 98.81 73 ASP A C 1
ATOM 559 O O . ASP A 1 73 ? 1.544 -10.508 -3.024 1.00 98.81 73 ASP A O 1
ATOM 563 N N . GLY A 1 74 ? 3.114 -8.892 -3.210 1.00 98.75 74 GLY A N 1
ATOM 564 C CA . GLY A 1 74 ? 3.237 -8.558 -1.791 1.00 98.75 74 GLY A CA 1
ATOM 565 C C . GLY A 1 74 ? 3.090 -7.059 -1.515 1.00 98.75 74 GLY A C 1
ATOM 566 O O . GLY A 1 74 ? 3.430 -6.219 -2.348 1.00 98.75 74 GLY A O 1
ATOM 567 N N . VAL A 1 75 ? 2.585 -6.726 -0.323 1.00 98.88 75 VAL A N 1
ATOM 568 C CA . VAL A 1 75 ? 2.420 -5.343 0.150 1.00 98.88 75 VAL A CA 1
ATOM 569 C C . VAL A 1 75 ? 3.174 -5.171 1.462 1.00 98.88 75 VAL A C 1
ATOM 571 O O . VAL A 1 75 ? 2.873 -5.848 2.445 1.00 98.88 75 VAL A O 1
ATOM 574 N N . LEU A 1 76 ? 4.128 -4.244 1.493 1.00 98.88 76 LEU A N 1
ATOM 575 C CA . LEU A 1 76 ? 4.746 -3.781 2.730 1.00 98.88 76 LEU A CA 1
ATOM 576 C C . LEU A 1 76 ? 3.836 -2.705 3.323 1.00 98.88 76 LEU A C 1
ATOM 578 O O . LEU A 1 76 ? 3.611 -1.665 2.704 1.00 98.88 76 LEU A O 1
ATOM 582 N N . THR A 1 77 ? 3.279 -2.975 4.501 1.00 98.88 77 THR A N 1
ATOM 583 C CA . THR A 1 77 ? 2.312 -2.092 5.160 1.00 98.88 77 THR A CA 1
ATOM 584 C C . THR A 1 77 ? 2.397 -2.203 6.680 1.00 98.88 77 THR A C 1
ATOM 586 O O . THR A 1 77 ? 2.535 -3.292 7.237 1.00 98.88 77 THR A O 1
ATOM 589 N N . TYR A 1 78 ? 2.242 -1.070 7.362 1.00 98.75 78 TYR A N 1
ATOM 590 C CA . TYR A 1 78 ? 2.087 -1.013 8.818 1.00 98.75 78 TYR A CA 1
ATOM 591 C C . TYR A 1 78 ? 0.747 -1.602 9.296 1.00 98.75 78 TYR A C 1
ATOM 593 O O . TYR A 1 78 ? 0.636 -2.006 10.449 1.00 98.75 78 TYR A O 1
ATOM 601 N N . PHE A 1 79 ? -0.249 -1.721 8.412 1.00 98.62 79 PHE A N 1
ATOM 602 C CA . PHE A 1 79 ? -1.536 -2.360 8.699 1.00 98.62 79 PHE A CA 1
ATOM 603 C C . PHE A 1 79 ? -1.497 -3.893 8.615 1.00 98.62 79 PHE A C 1
ATOM 605 O O . PHE A 1 79 ? -2.539 -4.530 8.742 1.00 98.62 79 PHE A O 1
ATOM 612 N N . ALA A 1 80 ? -0.332 -4.519 8.400 1.00 98.69 80 ALA A N 1
ATOM 613 C CA . ALA A 1 80 ? -0.240 -5.960 8.142 1.00 98.69 80 ALA A CA 1
ATOM 614 C C . ALA A 1 80 ? -0.908 -6.816 9.234 1.00 98.69 80 ALA A C 1
ATOM 616 O O . ALA A 1 80 ? -1.657 -7.740 8.919 1.00 98.69 80 ALA A O 1
ATOM 617 N N . LEU A 1 81 ? -0.687 -6.491 10.514 1.00 98.44 81 LEU A N 1
ATOM 618 C CA . LEU A 1 81 ? -1.299 -7.224 11.629 1.00 98.44 81 LEU A CA 1
ATOM 619 C C . LEU A 1 81 ? -2.813 -6.992 11.724 1.00 98.44 81 LEU A C 1
ATOM 621 O O . LEU A 1 81 ? -3.551 -7.928 12.031 1.00 98.44 81 LEU A O 1
ATOM 625 N N . ASP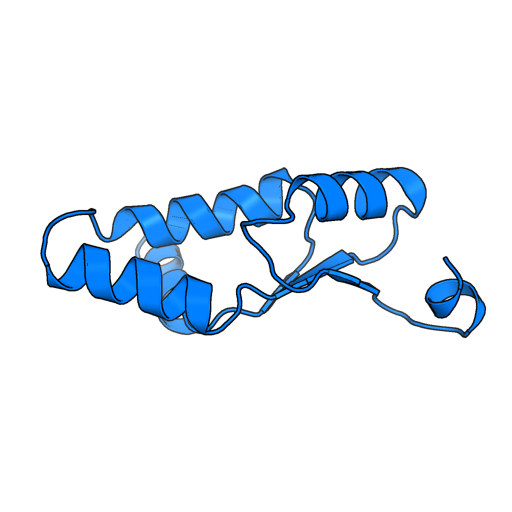 A 1 82 ? -3.279 -5.774 11.450 1.00 97.25 82 ASP A N 1
ATOM 626 C CA . ASP A 1 82 ? -4.703 -5.425 11.491 1.00 97.25 82 ASP A CA 1
ATOM 627 C C . ASP A 1 82 ? -5.460 -6.116 10.346 1.00 97.25 82 ASP A C 1
ATOM 629 O O . ASP A 1 82 ? -6.478 -6.774 10.569 1.00 97.25 82 ASP A O 1
ATOM 633 N N . ALA A 1 83 ? -4.894 -6.089 9.138 1.00 98.12 83 ALA A N 1
ATOM 634 C CA . ALA A 1 83 ? -5.421 -6.792 7.975 1.00 98.12 83 ALA A CA 1
ATOM 635 C C . ALA A 1 83 ? -5.440 -8.316 8.174 1.00 98.12 83 ALA A C 1
ATOM 637 O O . ALA A 1 83 ? -6.434 -8.968 7.853 1.00 98.12 83 ALA A O 1
ATOM 638 N N . ALA A 1 84 ? -4.380 -8.896 8.751 1.00 98.31 84 ALA A N 1
ATOM 639 C CA . ALA A 1 84 ? -4.329 -10.326 9.051 1.00 98.31 84 ALA A CA 1
ATOM 640 C C . ALA A 1 84 ? -5.427 -10.747 10.043 1.00 98.31 84 ALA A C 1
ATOM 642 O O . ALA A 1 84 ? -6.083 -11.769 9.836 1.00 98.31 84 ALA A O 1
ATOM 643 N N . LYS A 1 85 ? -5.679 -9.945 11.089 1.00 97.56 85 LYS A N 1
ATOM 644 C CA . LYS A 1 85 ? -6.796 -10.171 12.024 1.00 97.56 85 LYS A CA 1
ATOM 645 C C . LYS A 1 85 ? -8.144 -10.096 11.308 1.00 97.56 85 LYS A C 1
ATOM 647 O O . LYS A 1 85 ? -8.966 -10.989 11.491 1.00 97.56 85 LYS A O 1
ATOM 652 N N . ALA A 1 86 ? -8.350 -9.076 10.473 1.00 95.31 86 ALA A N 1
ATOM 653 C CA . ALA A 1 86 ? -9.591 -8.892 9.722 1.00 95.31 86 ALA A CA 1
ATOM 654 C C . ALA A 1 86 ? -9.867 -10.044 8.740 1.00 95.31 86 ALA A C 1
ATOM 656 O O . ALA A 1 86 ? -11.013 -10.455 8.585 1.00 95.31 86 ALA A O 1
ATOM 657 N N . LEU A 1 87 ? -8.829 -10.587 8.096 1.00 96.00 87 LEU A N 1
ATOM 658 C CA . LEU A 1 87 ? -8.948 -11.740 7.201 1.00 96.00 87 LEU A CA 1
ATOM 659 C C . LEU A 1 87 ? -9.202 -13.046 7.957 1.00 96.00 87 LEU A C 1
ATOM 661 O O . LEU A 1 87 ? -9.978 -13.864 7.481 1.00 96.00 87 LEU A O 1
ATOM 665 N N . ARG A 1 88 ? -8.582 -13.237 9.128 1.00 96.56 88 ARG A N 1
ATOM 666 C CA . ARG A 1 88 ? -8.776 -14.435 9.962 1.00 96.56 88 ARG A CA 1
ATOM 667 C C . ARG A 1 88 ? -10.159 -14.497 10.617 1.00 96.56 88 ARG A C 1
ATOM 669 O O . ARG A 1 88 ? -10.614 -15.581 10.954 1.00 96.56 88 ARG A O 1
ATOM 676 N N . ALA A 1 89 ? -10.787 -13.350 10.856 1.00 90.81 89 ALA A N 1
ATOM 677 C CA . ALA A 1 89 ? -12.115 -13.269 11.461 1.00 90.81 89 ALA A CA 1
ATOM 678 C C . ALA A 1 89 ? -13.267 -13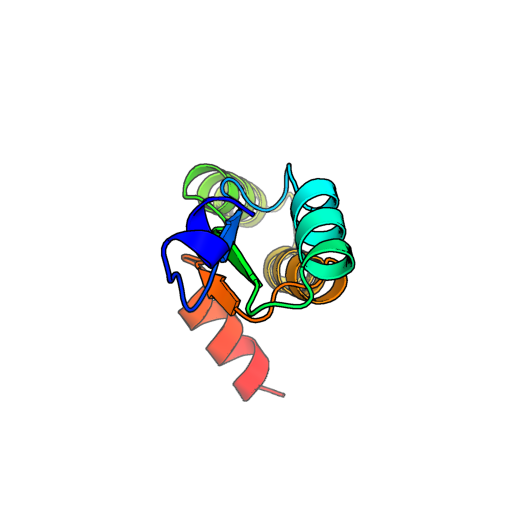.582 10.483 1.00 90.81 89 ALA A C 1
ATOM 680 O O . ALA A 1 89 ? -14.424 -13.553 10.897 1.00 90.81 89 ALA A O 1
ATOM 681 N N . ARG A 1 90 ? -12.959 -13.831 9.205 1.00 73.31 90 ARG A N 1
ATOM 682 C CA . ARG A 1 90 ? -13.907 -14.297 8.186 1.00 73.31 90 ARG A CA 1
ATOM 683 C C . ARG A 1 90 ? -13.949 -15.817 8.155 1.00 73.31 90 ARG A C 1
ATOM 685 O O . ARG A 1 90 ? -15.048 -16.337 7.881 1.00 73.31 90 ARG A O 1
#

pLDDT: mean 97.78, std 3.57, range [73.31, 98.94]

Secondary structure (DSSP, 8-state):
-HHHHTT-S-EEESS-GGGHHHHHHHHHHH-S-EEEE--HHHHHHHHHHHHTTSS-THHHHHHHHHHHHHT-SEEE-TTHHHHHHHHHT-

Sequence (90 aa):
GLDLAEGADMVMVKPGLPYLDIVRRVKDEFRAPTYVYQVSGEYAMLRAAIANGWLPESCVMEALLSFKRAGADGVLTYFALDAAKALRAR